Protein AF-A0A8C6V0Y3-F1 (afdb_monomer_lite)

Secondary structure (DSSP, 8-state):
-PPP---------SS-------------S----------S-------------------TTSHHHHHHHHHHHHHHHHHHHHHHHHHHHHHHHHHHHHHHHHHHHHHHHHHHHHHHHHHHHHHHHHHHHHHTSPPP----------PPPP-

Organism: NCBI:txid47308

Sequence (151 aa):
MSRPQQQAKLSTDHNGVSVIQSQAHASSLQQVPQLVPANPSAPGGKAQAPSKMKKAQADKDSDEYRQRRERNNLAVKKSRQRSKQKAQDTQQRVNELKEENERLEAKIKLLSKELSVLKDLFLEHAHNLADNVQPPNVDGSSPAANGPNGQ

Foldseek 3Di:
DDDDDDDDDDDDDPDPDDDPPDDDPPDDDDDDPPDDPDDPPDPDDPPPDPPCPPPPPPDCPDPVNVVVVVVVVVVVVVVVVVVVVVVVVVVVVVVVVVVVVVVVVVVVVVVVVVVVVVVVVVVVVVVVVVVVCDPPPPPPPDDDDDDDDDD

pLDDT: mean 73.68, std 21.37, range [40.62, 98.69]

InterPro domains:
  IPR004827 Basic-leucine zipper domain [PF07716] (62-114)
  IPR004827 Basic-leucine zipper domain [PS50217] (62-125)
  IPR004827 Basic-leucine zipper domain [SM00338] (60-124)
  IPR031106 CCAAT/enhancer-binding protein C/EBP [PTHR23334] (13-132)
  IPR046347 Basic-leucine zipper domain superfamily [SSF57959] (58-124)

Radius of gyration: 40.93 Å; chains: 1; bounding box: 71×35×144 Å

Structure (mmCIF, N/CA/C/O backbone):
data_AF-A0A8C6V0Y3-F1
#
_entry.id   AF-A0A8C6V0Y3-F1
#
loop_
_atom_site.group_PDB
_atom_site.id
_atom_site.type_symbol
_atom_site.label_atom_id
_atom_site.label_alt_id
_atom_site.label_comp_id
_atom_site.label_asym_id
_atom_site.label_entity_id
_atom_site.label_seq_id
_atom_site.pdbx_PDB_ins_code
_atom_site.Cartn_x
_atom_site.Cartn_y
_atom_site.Cartn_z
_atom_site.occupancy
_atom_site.B_iso_or_equiv
_atom_site.auth_seq_id
_atom_site.auth_comp_id
_atom_site.auth_asym_id
_atom_site.auth_atom_id
_atom_site.pdbx_PDB_model_num
ATOM 1 N N . MET A 1 1 ? -40.294 17.332 -21.196 1.00 42.50 1 MET A N 1
ATOM 2 C CA . MET A 1 1 ? -38.944 17.828 -20.847 1.00 42.50 1 MET A CA 1
ATOM 3 C C . MET A 1 1 ? -37.941 16.748 -21.219 1.00 42.50 1 MET A C 1
ATOM 5 O O . MET A 1 1 ? -37.868 15.726 -20.549 1.00 42.50 1 MET A O 1
ATOM 9 N N . SER A 1 2 ? -37.280 16.931 -22.359 1.00 47.06 2 SER A N 1
ATOM 10 C CA . SER A 1 2 ? -36.395 15.954 -23.000 1.00 47.06 2 SER A CA 1
ATOM 11 C C . SER A 1 2 ? -35.011 15.951 -22.343 1.00 47.06 2 SER A C 1
ATOM 13 O O . SER A 1 2 ? -34.411 17.010 -22.177 1.00 47.06 2 SER A O 1
ATOM 15 N N . ARG A 1 3 ? -34.494 14.771 -21.978 1.00 54.12 3 ARG A N 1
ATOM 16 C CA . ARG A 1 3 ? -33.093 14.577 -21.565 1.00 54.12 3 ARG A CA 1
ATOM 17 C C . ARG A 1 3 ? -32.254 14.228 -22.801 1.00 54.12 3 ARG A C 1
ATOM 19 O O . ARG A 1 3 ? -32.615 13.269 -23.482 1.00 54.12 3 ARG A O 1
ATOM 26 N N . PRO A 1 4 ? -31.149 14.932 -23.094 1.00 47.19 4 PRO A N 1
ATOM 27 C CA . PRO A 1 4 ? -30.248 14.522 -24.162 1.00 47.19 4 PRO A CA 1
ATOM 28 C C . PRO A 1 4 ? -29.392 13.333 -23.696 1.00 47.19 4 PRO A C 1
ATOM 30 O O . PRO A 1 4 ? -28.793 13.372 -22.620 1.00 47.19 4 PRO A O 1
ATOM 33 N N . GLN A 1 5 ? -29.334 12.269 -24.501 1.00 54.78 5 GLN A N 1
ATOM 34 C CA . GLN A 1 5 ? -28.331 11.212 -24.362 1.00 54.78 5 GLN A CA 1
ATOM 35 C C . GLN A 1 5 ? -26.972 11.774 -24.793 1.00 54.78 5 GLN A C 1
ATOM 37 O O . GLN A 1 5 ? -26.768 12.089 -25.963 1.00 54.78 5 GLN A O 1
ATOM 42 N N . GLN A 1 6 ? -26.037 11.905 -23.853 1.00 55.41 6 GLN A N 1
ATOM 43 C CA . GLN A 1 6 ? -24.635 12.157 -24.173 1.00 55.41 6 GLN A CA 1
ATOM 44 C C . GLN A 1 6 ? -23.988 10.836 -24.603 1.00 55.41 6 GLN A C 1
ATOM 46 O O . GLN A 1 6 ? -23.871 9.903 -23.810 1.00 55.41 6 GLN A O 1
ATOM 51 N N . GLN A 1 7 ? -23.590 10.752 -25.873 1.00 49.12 7 GLN A N 1
ATOM 52 C CA . GLN A 1 7 ? -22.751 9.674 -26.392 1.00 49.12 7 GLN A CA 1
ATOM 53 C C . GLN A 1 7 ? -21.331 9.833 -25.837 1.00 49.12 7 GLN A C 1
ATOM 55 O O . GLN A 1 7 ? -20.655 10.825 -26.117 1.00 49.12 7 GLN A O 1
ATOM 60 N N . ALA A 1 8 ? -20.872 8.856 -25.056 1.00 54.94 8 ALA A N 1
ATOM 61 C CA . ALA A 1 8 ? -19.469 8.748 -24.680 1.00 54.94 8 ALA A CA 1
ATOM 62 C C . ALA A 1 8 ? -18.659 8.325 -25.915 1.00 54.94 8 ALA A C 1
ATOM 64 O O . ALA A 1 8 ? -18.918 7.278 -26.508 1.00 54.94 8 ALA A O 1
ATOM 65 N N . LYS A 1 9 ? -17.695 9.156 -26.321 1.00 53.81 9 LYS A N 1
ATOM 66 C CA . LYS A 1 9 ? -16.755 8.824 -27.394 1.00 53.81 9 LYS A CA 1
ATOM 67 C C . LYS A 1 9 ? -15.763 7.786 -26.866 1.00 53.81 9 LYS A C 1
ATOM 69 O O . LYS A 1 9 ? -14.983 8.082 -25.968 1.00 53.81 9 LYS A O 1
ATOM 74 N N . LEU A 1 10 ? -15.828 6.577 -27.415 1.00 48.81 10 LEU A N 1
ATOM 75 C CA . LEU A 1 10 ? -14.821 5.536 -27.238 1.00 48.81 10 LEU A CA 1
ATOM 76 C C . LEU A 1 10 ? -13.672 5.824 -28.207 1.00 48.81 10 LEU A C 1
ATOM 78 O O . LEU A 1 10 ? -13.832 5.664 -29.415 1.00 48.81 10 LEU A O 1
ATOM 82 N N . SER A 1 11 ? -12.530 6.258 -27.682 1.00 55.16 11 SER A N 1
ATOM 83 C CA . SER A 1 11 ? -11.267 6.235 -28.421 1.00 55.16 11 SER A CA 1
ATOM 84 C C . SER A 1 11 ? -10.554 4.940 -28.050 1.00 55.16 11 SER A C 1
ATOM 86 O O . SER A 1 11 ? -10.111 4.778 -26.914 1.00 55.16 11 SER A O 1
ATOM 88 N N . THR A 1 12 ? -10.509 3.988 -28.977 1.00 50.31 12 THR A N 1
ATOM 89 C CA . THR A 1 12 ? -9.757 2.742 -28.817 1.00 50.31 12 THR A CA 1
ATOM 90 C C . THR A 1 12 ? -8.372 2.945 -29.406 1.00 50.31 12 THR A C 1
ATOM 92 O O . THR A 1 12 ? -8.226 2.952 -30.625 1.00 50.31 12 THR A O 1
ATOM 95 N N . ASP A 1 13 ? -7.363 3.090 -28.550 1.00 48.81 13 ASP A N 1
ATOM 96 C CA . ASP A 1 13 ? -5.975 2.941 -28.975 1.00 48.81 13 ASP A CA 1
ATOM 97 C C . ASP A 1 13 ? -5.543 1.472 -28.904 1.00 48.81 13 ASP A C 1
ATOM 99 O O . ASP A 1 13 ? -5.983 0.675 -28.070 1.00 48.81 13 ASP A O 1
ATOM 103 N N . HIS A 1 14 ? -4.694 1.126 -29.861 1.00 56.59 14 HIS A N 1
ATOM 104 C CA . HIS A 1 14 ? -4.237 -0.191 -30.282 1.00 56.59 14 HIS A CA 1
ATOM 105 C C . HIS A 1 14 ? -3.328 -0.890 -29.257 1.00 56.59 14 HIS A C 1
ATOM 107 O O . HIS A 1 14 ? -2.221 -1.290 -29.589 1.00 56.59 14 HIS A O 1
ATOM 113 N N . ASN A 1 15 ? -3.771 -1.066 -28.010 1.00 52.34 15 ASN A N 1
ATOM 114 C CA . ASN A 1 15 ? -3.168 -2.060 -27.117 1.00 52.34 15 ASN A CA 1
ATOM 115 C C . ASN A 1 15 ? -4.062 -2.460 -25.929 1.00 52.34 15 ASN A C 1
ATOM 117 O O . ASN A 1 15 ? -3.610 -2.472 -24.791 1.00 52.34 15 ASN A O 1
ATOM 121 N N . GLY A 1 16 ? -5.342 -2.766 -26.172 1.00 51.34 16 GLY A N 1
ATOM 122 C CA . GLY A 1 16 ? -6.153 -3.675 -25.339 1.00 51.34 16 GLY A CA 1
ATOM 123 C C . GLY A 1 16 ? -6.360 -3.379 -23.841 1.00 51.34 16 GLY A C 1
ATOM 124 O O . GLY A 1 16 ? -6.950 -4.214 -23.159 1.00 51.34 16 GLY A O 1
ATOM 125 N N . VAL A 1 17 ? -5.927 -2.237 -23.302 1.00 47.12 17 VAL A N 1
ATOM 126 C CA . VAL A 1 17 ? -6.109 -1.888 -21.884 1.00 47.12 17 VAL A CA 1
ATOM 127 C C . VAL A 1 17 ? -7.216 -0.845 -21.747 1.00 47.12 17 VAL A C 1
ATOM 129 O O . VAL A 1 17 ? -7.021 0.340 -22.010 1.00 47.12 17 VAL A O 1
ATOM 132 N N . SER A 1 18 ? -8.392 -1.283 -21.296 1.00 51.44 18 SER A N 1
ATOM 133 C CA . SER A 1 18 ? -9.480 -0.386 -20.896 1.00 51.44 18 SER A CA 1
ATOM 134 C C . SER A 1 18 ? -9.140 0.288 -19.567 1.00 51.44 18 SER A C 1
ATOM 136 O O . SER A 1 18 ? -9.360 -0.275 -18.496 1.00 51.44 18 SER A O 1
ATOM 138 N N . VAL A 1 19 ? -8.618 1.512 -19.624 1.00 52.12 19 VAL A N 1
ATOM 139 C CA . VAL A 1 19 ? -8.488 2.384 -18.450 1.00 52.12 19 VAL A CA 1
ATOM 140 C C . VAL A 1 19 ? -9.825 3.090 -18.236 1.00 52.12 19 VAL A C 1
ATOM 142 O O . VAL A 1 19 ? -10.194 3.993 -18.984 1.00 52.12 19 VAL A O 1
ATOM 145 N N . ILE A 1 20 ? -10.573 2.688 -17.205 1.00 58.19 20 ILE A N 1
ATOM 146 C CA . ILE A 1 20 ? -11.722 3.466 -16.729 1.00 58.19 20 ILE A CA 1
ATOM 147 C C . ILE A 1 20 ? -11.157 4.723 -16.063 1.00 58.19 20 ILE A C 1
ATOM 149 O O . ILE A 1 20 ? -10.738 4.707 -14.907 1.00 58.19 20 ILE A O 1
ATOM 153 N N . GLN A 1 21 ? -11.109 5.815 -16.821 1.00 50.34 21 GLN A N 1
ATOM 154 C CA . GLN A 1 21 ? -10.718 7.126 -16.325 1.00 50.34 21 GLN A CA 1
ATOM 155 C C . GLN A 1 21 ? -11.863 7.697 -15.477 1.00 50.34 21 GLN A C 1
ATOM 157 O O . GLN A 1 21 ? -12.773 8.356 -15.978 1.00 50.34 21 GLN A O 1
ATOM 162 N N . SER A 1 22 ? -11.848 7.424 -14.172 1.00 52.38 22 SER A N 1
ATOM 163 C CA . SER A 1 22 ? -12.728 8.097 -13.218 1.00 52.38 22 SER A CA 1
ATOM 164 C C . SER A 1 22 ? -12.263 9.542 -13.045 1.00 52.38 22 SER A C 1
ATOM 166 O O . SER A 1 22 ? -11.268 9.815 -12.375 1.00 52.38 22 SER A O 1
ATOM 168 N N . GLN A 1 23 ? -12.979 10.465 -13.685 1.00 42.50 23 GLN A N 1
ATOM 169 C CA . GLN A 1 23 ? -12.809 11.905 -13.525 1.00 42.50 23 GLN A CA 1
ATOM 170 C C . GLN A 1 23 ? -13.110 12.289 -12.064 1.00 42.50 23 GLN A C 1
ATOM 172 O O . GLN A 1 23 ? -14.248 12.193 -11.603 1.00 42.50 23 GLN A O 1
ATOM 177 N N . ALA A 1 24 ? -12.083 12.689 -11.313 1.00 42.50 24 ALA A N 1
ATOM 178 C CA . ALA A 1 24 ? -12.245 13.259 -9.982 1.00 42.50 24 ALA A CA 1
ATOM 179 C C . ALA A 1 24 ? -12.630 14.739 -10.117 1.00 42.50 24 ALA A C 1
ATOM 181 O O . ALA A 1 24 ? -11.780 15.597 -10.348 1.00 42.50 24 ALA A O 1
ATOM 182 N N . HIS A 1 25 ? -13.918 15.047 -9.971 1.00 41.94 25 HIS A N 1
ATOM 183 C CA . HIS A 1 25 ? -14.361 16.419 -9.754 1.00 41.94 25 HIS A CA 1
ATOM 184 C C . HIS A 1 25 ? -14.028 16.827 -8.315 1.00 41.94 25 HIS A C 1
ATOM 186 O O . HIS A 1 25 ? -14.716 16.457 -7.366 1.00 41.94 25 HIS A O 1
ATOM 192 N N . ALA A 1 26 ? -12.949 17.591 -8.156 1.00 47.31 26 ALA A N 1
ATOM 193 C CA . ALA A 1 26 ? -12.648 18.314 -6.932 1.00 47.31 26 ALA A CA 1
ATOM 194 C C . ALA A 1 26 ? -13.540 19.560 -6.860 1.00 47.31 26 ALA A C 1
ATOM 196 O O . ALA A 1 26 ? -13.267 20.560 -7.519 1.00 47.31 26 ALA A O 1
ATOM 197 N N . SER A 1 27 ? -14.626 19.495 -6.089 1.00 45.19 27 SER A N 1
ATOM 198 C CA . SER A 1 27 ? -15.383 20.661 -5.617 1.00 45.19 27 SER A CA 1
ATOM 199 C C . SER A 1 27 ? -16.301 20.258 -4.460 1.00 45.19 27 SER A C 1
ATOM 201 O O . SER A 1 27 ? -17.056 19.299 -4.571 1.00 45.19 27 SER A O 1
ATOM 203 N N . SER A 1 28 ? -16.273 21.062 -3.396 1.00 40.62 28 SER A N 1
ATOM 204 C CA . SER A 1 28 ? -17.142 21.089 -2.205 1.00 40.62 28 SER A CA 1
ATOM 205 C C . SER A 1 28 ? -16.775 20.197 -1.003 1.00 40.62 28 SER A C 1
ATOM 207 O O . SER A 1 28 ? -16.717 18.973 -1.041 1.00 40.62 28 SER A O 1
ATOM 209 N N . LEU A 1 29 ? -16.510 20.909 0.096 1.00 46.75 29 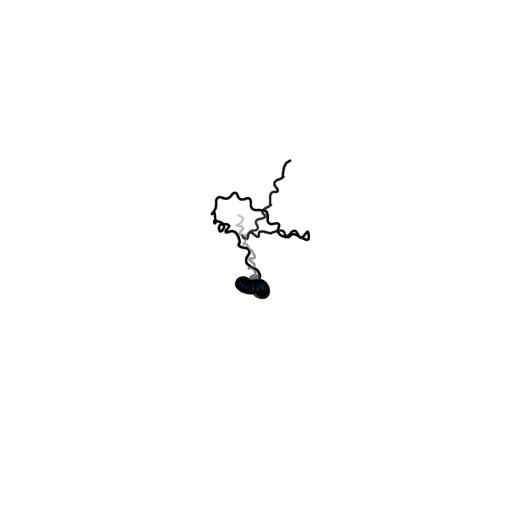LEU A N 1
ATOM 210 C CA . LEU A 1 29 ? -16.400 20.460 1.478 1.00 46.75 29 LEU A CA 1
ATOM 211 C C . LEU A 1 29 ? -17.713 19.811 1.956 1.00 46.75 29 LEU A C 1
ATOM 213 O O . LEU A 1 29 ? -18.786 20.182 1.497 1.00 46.75 29 LEU A O 1
ATOM 217 N N . GLN A 1 30 ? -17.605 18.936 2.963 1.00 53.50 30 GLN A N 1
ATOM 218 C CA . GLN A 1 30 ? -18.705 18.311 3.717 1.00 53.50 30 GLN A CA 1
ATOM 219 C C . GLN A 1 30 ? -19.622 17.373 2.918 1.00 53.50 30 GLN A C 1
ATOM 221 O O . GLN A 1 30 ? -20.726 17.733 2.523 1.00 53.50 30 GLN A O 1
ATOM 226 N N . GLN A 1 31 ? -19.252 16.092 2.844 1.00 42.03 31 GLN A N 1
ATOM 227 C CA . GLN A 1 31 ? -20.257 15.051 2.645 1.00 42.03 31 GLN A CA 1
ATOM 228 C C . GLN A 1 31 ? -19.997 13.865 3.568 1.00 42.03 31 GLN A C 1
ATOM 230 O O . GLN A 1 31 ? -19.198 12.973 3.295 1.00 42.03 31 GLN A O 1
ATOM 235 N N . VAL A 1 32 ? -20.693 13.875 4.707 1.00 49.50 32 VAL A N 1
ATOM 236 C CA . VAL A 1 32 ? -20.966 12.650 5.459 1.00 49.50 32 VAL A CA 1
ATOM 237 C C . 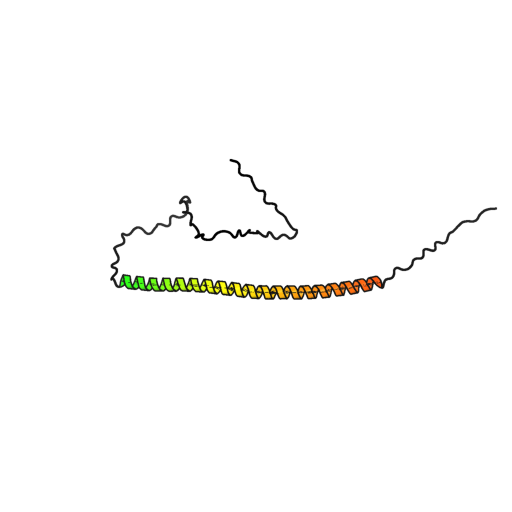VAL A 1 32 ? -21.754 11.737 4.511 1.00 49.50 32 VAL A C 1
ATOM 239 O O . VAL A 1 32 ? -22.711 12.228 3.903 1.00 49.50 32 VAL A O 1
ATOM 242 N N . PRO A 1 33 ? -21.398 10.452 4.340 1.00 48.59 33 PRO A N 1
ATOM 243 C CA . PRO A 1 33 ? -22.192 9.544 3.521 1.00 48.59 33 PRO A CA 1
ATOM 244 C C . PRO A 1 33 ? -23.631 9.513 4.047 1.00 48.59 33 PRO A C 1
ATOM 246 O O . PRO A 1 33 ? -23.884 9.013 5.145 1.00 48.59 33 PRO A O 1
ATOM 249 N N . GLN A 1 34 ? -24.578 10.080 3.294 1.00 49.19 34 GLN A N 1
ATOM 250 C CA . GLN A 1 34 ? -25.993 9.901 3.591 1.00 49.19 34 GLN A CA 1
ATOM 251 C C . GLN A 1 34 ? -26.342 8.442 3.304 1.00 49.19 34 GLN A C 1
ATOM 253 O O . GLN A 1 34 ? -26.385 8.006 2.154 1.00 49.19 34 GLN A O 1
ATOM 258 N N . LEU A 1 35 ? -26.576 7.684 4.372 1.00 53.38 35 LEU A N 1
ATOM 259 C CA . LEU A 1 35 ? -27.189 6.368 4.293 1.00 53.38 35 LEU A CA 1
ATOM 260 C C . LEU A 1 35 ? -28.641 6.561 3.849 1.00 53.38 35 LEU A C 1
ATOM 262 O O . LEU A 1 35 ? -29.487 6.988 4.633 1.00 53.38 35 LEU A O 1
ATOM 266 N N . VAL A 1 36 ? -28.919 6.263 2.582 1.00 55.19 36 VAL A N 1
ATOM 267 C CA . VAL A 1 36 ? -30.290 6.154 2.080 1.00 55.19 36 VAL A CA 1
ATOM 268 C C . VAL A 1 36 ? -30.987 5.030 2.860 1.00 55.19 36 VAL A C 1
ATOM 270 O O . VAL A 1 36 ? -30.434 3.927 2.935 1.00 55.19 36 VAL A O 1
ATOM 273 N N . PRO A 1 37 ? -32.177 5.256 3.447 1.00 56.69 37 PRO A N 1
ATOM 274 C CA . PRO A 1 37 ? -32.949 4.186 4.062 1.00 56.69 37 PRO A CA 1
ATOM 275 C C . PRO A 1 37 ? -33.289 3.132 3.005 1.00 56.69 37 PRO A C 1
ATOM 277 O O . PRO A 1 37 ? -33.996 3.412 2.037 1.00 56.69 37 PRO A O 1
ATOM 280 N N . ALA A 1 38 ? -32.762 1.920 3.170 1.00 52.31 38 ALA A N 1
ATOM 281 C CA . ALA A 1 38 ? -33.118 0.794 2.323 1.00 52.31 38 ALA A CA 1
ATOM 282 C C . ALA A 1 38 ? -34.626 0.513 2.456 1.00 52.31 38 ALA A C 1
ATOM 284 O O . ALA A 1 38 ? -35.136 0.251 3.545 1.00 52.31 38 ALA A O 1
ATOM 285 N N . ASN A 1 39 ? -35.331 0.592 1.329 1.00 56.19 39 ASN A N 1
ATOM 286 C CA . ASN A 1 39 ? -36.738 0.238 1.186 1.00 56.19 39 ASN A CA 1
ATOM 287 C C . ASN A 1 39 ? -36.922 -1.273 1.474 1.00 56.19 39 ASN A C 1
ATOM 289 O O . ASN A 1 39 ? -36.231 -2.078 0.842 1.00 56.19 39 ASN A O 1
ATOM 293 N N . PRO A 1 40 ? -37.805 -1.711 2.396 1.00 54.28 40 PRO A N 1
ATOM 294 C CA . PRO A 1 40 ? -37.898 -3.113 2.804 1.00 54.28 40 PRO A CA 1
ATOM 295 C C . PRO A 1 40 ? -38.793 -3.922 1.854 1.00 54.28 40 PRO A C 1
ATOM 297 O O . PRO A 1 40 ? -39.793 -4.503 2.266 1.00 54.28 40 PRO A O 1
ATOM 300 N N . SER A 1 41 ? -38.450 -3.963 0.568 1.00 50.66 41 SER A N 1
ATOM 301 C CA . SER A 1 41 ? -39.124 -4.813 -0.423 1.00 50.66 41 SER A CA 1
ATOM 302 C C . SER A 1 41 ? -38.110 -5.701 -1.140 1.00 50.66 41 SER A C 1
ATOM 304 O O . SER A 1 41 ? -37.823 -5.526 -2.317 1.00 50.66 41 SER A O 1
ATOM 306 N N . ALA A 1 42 ? -37.548 -6.658 -0.402 1.00 56.28 42 ALA A N 1
ATOM 307 C CA . ALA A 1 42 ? -36.832 -7.802 -0.959 1.00 56.28 42 ALA A CA 1
ATOM 308 C C . ALA A 1 42 ? -37.243 -9.071 -0.182 1.00 56.28 42 ALA A C 1
ATOM 310 O O . ALA A 1 42 ? -37.220 -9.054 1.053 1.00 56.28 42 ALA A O 1
ATOM 311 N N . PRO A 1 43 ? -37.634 -10.171 -0.855 1.00 55.38 43 PRO A N 1
ATOM 312 C CA . PRO A 1 43 ? -38.004 -11.414 -0.196 1.00 55.38 43 PRO A CA 1
ATOM 313 C C . PRO A 1 43 ? -36.723 -12.203 0.099 1.00 55.38 43 PRO A C 1
ATOM 315 O O . PRO A 1 43 ? -36.275 -13.015 -0.702 1.00 55.38 43 PRO A O 1
ATOM 318 N N . GLY A 1 44 ? -36.089 -11.933 1.237 1.00 51.75 44 GLY A N 1
ATOM 319 C CA . GLY A 1 44 ? -34.846 -12.603 1.614 1.00 51.75 44 GLY A CA 1
ATOM 320 C C . GLY A 1 44 ? -34.675 -12.675 3.123 1.00 51.75 44 GLY A C 1
ATOM 321 O O . GLY A 1 44 ? -34.342 -11.680 3.750 1.00 51.75 44 GLY A O 1
ATOM 322 N N . GLY A 1 45 ? -34.911 -13.863 3.688 1.00 50.72 45 GLY A N 1
ATOM 323 C CA . GLY A 1 45 ? -34.457 -14.272 5.021 1.00 50.72 45 GLY A CA 1
ATOM 324 C C . GLY A 1 45 ? -34.976 -13.440 6.195 1.00 50.72 45 GLY A C 1
ATOM 325 O O . GLY A 1 45 ? -34.306 -12.531 6.676 1.00 50.72 45 GLY A O 1
ATOM 326 N N . LYS A 1 46 ? -36.133 -13.817 6.752 1.00 51.00 46 LYS A N 1
ATOM 327 C CA . LYS A 1 46 ? -36.552 -13.349 8.079 1.00 51.00 46 LYS A CA 1
ATOM 328 C C . LYS A 1 46 ? -35.597 -13.916 9.136 1.00 51.00 46 LYS A C 1
ATOM 330 O O . LYS A 1 46 ? -35.855 -14.979 9.692 1.00 51.00 46 LYS A O 1
ATOM 335 N N . ALA A 1 47 ? -34.514 -13.209 9.448 1.00 64.25 47 ALA A N 1
ATOM 336 C CA . ALA A 1 47 ? -33.893 -13.363 10.755 1.00 64.25 47 ALA A CA 1
ATOM 337 C C . ALA A 1 47 ? -34.932 -12.890 11.782 1.00 64.25 47 ALA A C 1
ATOM 339 O O . ALA A 1 47 ? -35.266 -11.704 11.832 1.00 64.25 47 ALA A O 1
ATOM 340 N N . GLN A 1 48 ? -35.519 -13.823 12.538 1.00 60.16 48 GLN A N 1
ATOM 341 C CA . GLN A 1 48 ? -36.385 -13.475 13.660 1.00 60.16 48 GLN A CA 1
ATOM 342 C C . GLN A 1 48 ? -35.584 -12.576 14.603 1.00 60.16 48 GLN A C 1
ATOM 344 O O . GLN A 1 48 ? -34.576 -12.993 15.171 1.00 60.16 48 GLN A O 1
ATOM 349 N N . ALA A 1 49 ? -36.021 -11.324 14.745 1.00 63.84 49 ALA A N 1
ATOM 350 C CA . ALA A 1 49 ? -35.535 -10.464 15.809 1.00 63.84 49 ALA A CA 1
ATOM 351 C C . ALA A 1 49 ? -35.768 -11.200 17.139 1.00 63.84 49 ALA A C 1
ATOM 353 O O . ALA A 1 49 ? -36.862 -11.748 17.316 1.00 63.84 49 ALA A O 1
ATOM 354 N N . PRO A 1 50 ? -34.785 -11.241 18.059 1.00 61.69 50 PRO A N 1
ATOM 355 C CA . PRO A 1 50 ? -34.973 -11.904 19.337 1.00 61.69 50 PRO A CA 1
ATOM 356 C C . PRO A 1 50 ? -36.210 -11.301 19.995 1.00 61.69 50 PRO A C 1
ATOM 358 O O . PRO A 1 50 ? -36.311 -10.079 20.153 1.00 61.69 50 PRO A O 1
ATOM 361 N N . SER A 1 51 ? -37.180 -12.173 20.277 1.00 61.03 51 SER A N 1
ATOM 362 C CA . SER A 1 51 ? -38.463 -11.842 20.880 1.00 61.03 51 SER A CA 1
ATOM 363 C C . SER A 1 51 ? -38.267 -10.817 21.988 1.00 61.03 51 SER A C 1
ATOM 365 O O . SER A 1 51 ? -37.377 -10.970 22.824 1.00 61.03 51 SER A O 1
ATOM 367 N N . LYS A 1 52 ? -39.089 -9.761 21.968 1.00 55.91 52 LYS A N 1
ATOM 368 C CA . LYS A 1 52 ? -39.141 -8.680 22.960 1.00 55.91 52 LYS A CA 1
ATOM 369 C C . LYS A 1 52 ? -39.468 -9.254 24.346 1.00 55.91 52 LYS A C 1
ATOM 371 O O . LYS A 1 52 ? -40.576 -9.095 24.846 1.00 55.91 52 LYS A O 1
ATOM 376 N N . MET A 1 53 ? -38.515 -9.928 24.981 1.00 58.47 53 MET A N 1
ATOM 377 C CA . MET A 1 53 ? -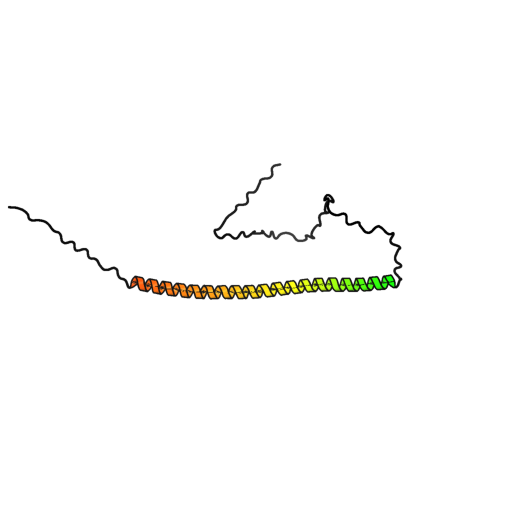38.533 -10.144 26.415 1.00 58.47 53 MET A CA 1
ATOM 378 C C . MET A 1 53 ? -38.464 -8.753 27.026 1.00 58.47 53 MET A C 1
ATOM 380 O O . MET A 1 53 ? -37.533 -7.992 26.748 1.00 58.47 53 MET A O 1
ATOM 384 N N . LYS A 1 54 ? -39.514 -8.389 27.769 1.00 57.47 54 LYS A N 1
ATOM 385 C CA . LYS A 1 54 ? -39.572 -7.161 28.559 1.00 57.47 54 LYS A CA 1
ATOM 386 C C . LYS A 1 54 ? -38.218 -7.018 29.252 1.00 57.47 54 LYS A C 1
ATOM 388 O O . LYS A 1 54 ? -37.859 -7.875 30.053 1.00 57.47 54 LYS A O 1
ATOM 393 N N . LYS A 1 55 ? -37.442 -5.990 28.890 1.00 60.09 55 LYS A N 1
ATOM 394 C CA . LYS A 1 55 ? -36.217 -5.642 29.611 1.00 60.09 55 LYS A CA 1
ATOM 395 C C . LYS A 1 55 ? -36.654 -5.358 31.041 1.00 60.09 55 LYS A C 1
ATOM 397 O O . LYS A 1 55 ? -37.162 -4.271 31.306 1.00 60.09 55 LYS A O 1
ATOM 402 N N . ALA A 1 56 ? -36.493 -6.328 31.939 1.00 64.44 56 ALA A N 1
ATOM 403 C CA . ALA A 1 56 ? -36.378 -6.013 33.349 1.00 64.44 56 ALA A CA 1
ATOM 404 C C . ALA A 1 56 ? -35.301 -4.929 33.422 1.00 64.44 56 ALA A C 1
ATOM 406 O O . ALA A 1 56 ? -34.241 -5.080 32.800 1.00 64.44 56 ALA A O 1
ATOM 407 N N . GLN A 1 57 ? -35.619 -3.786 34.031 1.00 64.56 57 GLN A N 1
ATOM 408 C CA . GLN A 1 57 ? -34.616 -2.756 34.247 1.00 64.56 57 GLN A CA 1
ATOM 409 C C . GLN A 1 57 ? -33.499 -3.419 35.046 1.00 64.56 57 GLN A C 1
ATOM 411 O O . GLN A 1 57 ? -33.692 -3.771 36.203 1.00 64.56 57 GLN A O 1
ATOM 416 N N . ALA A 1 58 ? -32.377 -3.687 34.378 1.00 67.00 58 ALA A N 1
ATOM 417 C CA . ALA A 1 58 ? -31.207 -4.224 35.038 1.00 67.00 58 ALA A CA 1
ATOM 418 C C . ALA A 1 58 ? -30.800 -3.193 36.085 1.00 67.00 58 ALA A C 1
ATOM 420 O O . ALA A 1 58 ? -30.571 -2.028 35.740 1.00 67.00 58 ALA A O 1
ATOM 421 N N . ASP A 1 59 ? -30.775 -3.625 37.339 1.00 79.62 59 ASP A N 1
ATOM 422 C CA . ASP A 1 59 ? -30.339 -2.794 38.443 1.00 79.62 59 ASP A CA 1
ATOM 423 C C . ASP A 1 59 ? -28.900 -2.340 38.167 1.00 79.62 59 ASP A C 1
ATOM 425 O O . ASP A 1 59 ? -27.992 -3.160 37.975 1.00 79.62 59 ASP A O 1
ATOM 429 N N . LYS A 1 60 ? -28.716 -1.022 38.046 1.00 83.19 60 LYS A N 1
ATOM 430 C CA . LYS A 1 60 ? -27.452 -0.417 37.610 1.00 83.19 60 LYS A CA 1
ATOM 431 C C . LYS A 1 60 ? -26.345 -0.587 38.644 1.00 83.19 60 LYS A C 1
ATOM 433 O O . LYS A 1 60 ? -25.178 -0.486 38.271 1.00 83.19 60 LYS A O 1
ATOM 438 N N . ASP A 1 61 ? -26.706 -0.871 39.890 1.00 84.19 61 ASP A N 1
ATOM 439 C CA . ASP A 1 61 ? -25.756 -1.076 40.979 1.00 84.19 61 ASP A CA 1
ATOM 440 C C . ASP A 1 61 ? -25.455 -2.556 41.241 1.00 84.19 61 ASP A C 1
ATOM 442 O O . ASP A 1 61 ? -24.594 -2.871 42.062 1.00 84.19 61 ASP A O 1
ATOM 446 N N . SER A 1 62 ? -26.081 -3.470 40.489 1.00 91.56 62 SER A N 1
ATOM 447 C CA . SER A 1 62 ? -25.767 -4.896 40.568 1.00 91.56 62 SER A CA 1
ATOM 448 C C . SER A 1 62 ? -24.335 -5.197 40.106 1.00 91.56 62 SER A C 1
ATOM 450 O O . SER A 1 62 ? -23.840 -4.663 39.104 1.00 91.56 62 SER A O 1
ATOM 452 N N . ASP A 1 63 ? -23.674 -6.131 40.790 1.00 91.56 63 ASP A N 1
ATOM 453 C CA . ASP A 1 63 ? -22.330 -6.580 40.410 1.00 91.56 63 ASP A CA 1
ATOM 454 C C . ASP A 1 63 ? -22.308 -7.228 39.019 1.00 91.56 63 ASP A C 1
ATOM 456 O O . ASP A 1 63 ? -21.340 -7.084 38.267 1.00 91.56 63 ASP A O 1
ATOM 460 N N . GLU A 1 64 ? -23.408 -7.868 38.611 1.00 92.69 64 GLU A N 1
ATOM 461 C CA . GLU A 1 64 ? -23.554 -8.404 37.259 1.00 92.69 64 GLU A CA 1
ATOM 462 C C . GLU A 1 64 ? -23.515 -7.289 36.198 1.00 92.69 64 GLU A C 1
ATOM 464 O O . GLU A 1 64 ? -22.855 -7.430 35.158 1.00 92.69 64 GLU A O 1
ATOM 469 N N . TYR A 1 65 ? -24.180 -6.154 36.453 1.00 93.94 65 TYR A N 1
ATOM 470 C CA . TYR A 1 65 ? -24.117 -4.993 35.569 1.00 93.94 65 TYR A CA 1
ATOM 471 C C . TYR A 1 65 ? -22.690 -4.438 35.489 1.00 93.94 65 TYR A C 1
ATOM 473 O O . TYR A 1 65 ? -22.195 -4.214 34.378 1.00 93.94 65 TYR A O 1
ATOM 481 N N . ARG A 1 66 ? -21.989 -4.291 36.624 1.00 94.19 66 ARG A N 1
ATOM 482 C CA . ARG A 1 66 ? -20.586 -3.828 36.660 1.00 94.19 66 ARG A CA 1
ATOM 483 C C . ARG A 1 66 ? -19.673 -4.710 35.809 1.00 94.19 66 ARG A C 1
ATOM 485 O O . ARG A 1 66 ? -19.036 -4.205 34.883 1.00 94.19 66 ARG A O 1
ATOM 492 N N . GLN A 1 67 ? -19.714 -6.028 36.001 1.00 95.00 67 GLN A N 1
ATOM 493 C CA . GLN A 1 67 ? -18.906 -6.971 35.217 1.00 95.00 67 GLN A CA 1
ATOM 494 C C . GLN A 1 67 ? -19.218 -6.915 33.712 1.00 95.00 67 GLN A C 1
ATOM 496 O O . GLN A 1 67 ? -18.318 -7.000 32.867 1.00 95.00 67 GLN A O 1
ATOM 501 N N . ARG A 1 68 ? -20.496 -6.764 33.330 1.00 95.56 68 ARG A N 1
ATOM 502 C CA . ARG A 1 68 ? -20.891 -6.599 31.917 1.00 95.56 68 ARG A CA 1
ATOM 503 C C . ARG A 1 68 ? -20.326 -5.306 31.323 1.00 95.56 68 ARG A C 1
ATOM 505 O O . ARG A 1 68 ? -19.868 -5.316 30.177 1.00 95.56 68 ARG A O 1
ATOM 512 N N . ARG A 1 69 ? -20.343 -4.202 32.077 1.00 96.88 69 ARG A N 1
ATOM 513 C CA . ARG A 1 69 ? -19.795 -2.905 31.649 1.00 96.88 69 ARG A CA 1
ATOM 514 C C . ARG A 1 69 ? -18.281 -2.939 31.520 1.00 96.88 69 ARG A C 1
ATOM 516 O O . ARG A 1 69 ? -17.771 -2.470 30.508 1.00 96.88 69 ARG A O 1
ATOM 523 N N . GLU A 1 70 ? -17.578 -3.540 32.470 1.00 96.56 70 GLU A N 1
ATOM 524 C CA . GLU A 1 70 ? -16.124 -3.715 32.409 1.00 96.56 70 GLU A CA 1
ATOM 525 C C . GLU A 1 70 ? -15.709 -4.518 31.175 1.00 96.56 70 GLU A C 1
ATOM 527 O O . GLU A 1 70 ? -14.887 -4.054 30.380 1.00 96.56 70 GLU A O 1
ATOM 532 N N . ARG A 1 71 ? -16.363 -5.661 30.920 1.00 98.00 71 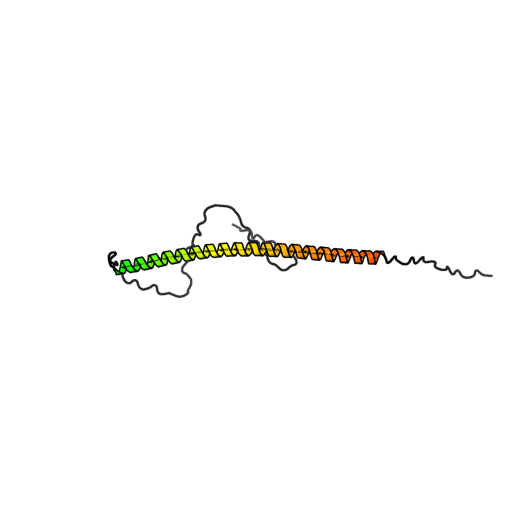ARG A N 1
ATOM 533 C CA . ARG A 1 71 ? -16.133 -6.442 29.694 1.00 98.00 71 ARG A CA 1
ATOM 534 C C . ARG A 1 71 ? -16.406 -5.636 28.429 1.00 98.00 71 ARG A C 1
ATOM 536 O O . ARG A 1 71 ? -15.631 -5.715 27.476 1.00 98.00 71 ARG A O 1
ATOM 543 N N . ASN A 1 72 ? -17.485 -4.853 28.398 1.00 98.00 72 ASN A N 1
ATOM 544 C CA . ASN A 1 72 ? -17.791 -4.015 27.242 1.00 98.00 72 ASN A CA 1
ATOM 545 C C . ASN A 1 72 ? -16.743 -2.913 27.038 1.00 98.00 72 ASN A C 1
ATOM 547 O O . ASN A 1 72 ? -16.287 -2.719 25.915 1.00 98.00 72 ASN A O 1
ATOM 551 N N . ASN A 1 73 ? -16.304 -2.248 28.105 1.00 98.25 73 ASN A N 1
ATOM 552 C CA . ASN A 1 73 ? -15.262 -1.227 28.042 1.00 98.25 73 ASN A CA 1
ATOM 553 C C . ASN A 1 73 ? -13.955 -1.804 27.474 1.00 98.25 73 ASN A C 1
ATOM 555 O O . ASN A 1 73 ? -13.353 -1.206 26.578 1.00 98.25 73 ASN A O 1
ATOM 559 N N . LEU A 1 74 ? -13.558 -3.002 27.921 1.00 98.06 74 LEU A N 1
ATOM 560 C CA . LEU A 1 74 ? -12.404 -3.720 27.375 1.00 98.06 74 LEU A CA 1
ATOM 561 C C . LEU A 1 74 ? -12.592 -4.066 25.892 1.00 98.06 74 LEU A C 1
ATOM 563 O O . LEU A 1 74 ? -11.695 -3.821 25.082 1.00 98.06 74 LEU A O 1
ATOM 567 N N . ALA A 1 75 ? -13.764 -4.577 25.509 1.00 98.25 75 ALA A N 1
ATOM 568 C CA . ALA A 1 75 ? -14.075 -4.912 24.120 1.00 98.25 75 ALA A CA 1
ATOM 569 C C . ALA A 1 75 ? -14.031 -3.680 23.202 1.00 98.25 75 ALA A C 1
ATOM 571 O O . ALA A 1 75 ? -13.472 -3.739 22.105 1.00 98.25 75 ALA A O 1
ATOM 572 N N . VAL A 1 76 ? -14.563 -2.545 23.660 1.00 98.50 76 VAL A N 1
ATOM 573 C CA . VAL A 1 76 ? -14.531 -1.276 22.925 1.00 98.50 76 VAL A CA 1
ATOM 574 C C . VAL A 1 76 ? -13.097 -0.785 22.770 1.00 98.50 76 VAL A C 1
ATOM 576 O O . VAL A 1 76 ? -12.698 -0.439 21.657 1.00 98.50 76 VAL A O 1
ATOM 579 N N . LYS A 1 77 ? -12.298 -0.796 23.845 1.00 98.44 77 LYS A N 1
ATOM 580 C CA . LYS A 1 77 ? -10.879 -0.413 23.787 1.00 98.44 77 LYS A CA 1
ATOM 581 C C . LYS A 1 77 ? -10.121 -1.281 22.780 1.00 98.44 77 LYS A C 1
ATOM 583 O O . LYS A 1 77 ? -9.440 -0.743 21.909 1.00 98.44 77 LYS A O 1
ATOM 588 N N . LYS A 1 78 ? -10.325 -2.603 22.826 1.00 98.62 78 LYS A N 1
ATOM 589 C CA . LYS A 1 78 ? -9.733 -3.564 21.884 1.00 98.62 78 LYS A CA 1
ATOM 590 C C . LYS A 1 78 ? -10.169 -3.302 20.439 1.00 98.62 78 LYS A C 1
ATOM 592 O O . LYS A 1 78 ? -9.331 -3.291 19.544 1.00 98.62 78 LYS A O 1
ATOM 597 N N . SER A 1 79 ? -11.458 -3.050 20.203 1.00 98.62 79 SER A N 1
ATOM 598 C CA . SER A 1 79 ? -11.999 -2.752 18.868 1.00 98.62 79 SER A CA 1
ATOM 599 C C . SER A 1 79 ? -11.417 -1.461 18.279 1.00 98.62 79 SER A C 1
ATOM 601 O O . SER A 1 79 ? -10.969 -1.434 17.128 1.00 98.62 79 SER A O 1
ATOM 603 N N . ARG A 1 80 ? -11.333 -0.400 19.092 1.00 98.69 80 ARG A N 1
ATOM 604 C CA . ARG A 1 80 ? -10.712 0.872 18.699 1.00 98.69 80 ARG A CA 1
ATOM 605 C C . ARG A 1 80 ? -9.234 0.696 18.378 1.00 98.69 80 ARG A C 1
ATOM 607 O O . ARG A 1 80 ? -8.789 1.155 17.331 1.00 98.69 80 ARG A O 1
ATOM 614 N N . GLN A 1 81 ? -8.492 -0.003 19.237 1.00 98.56 81 GLN A N 1
ATOM 615 C CA . GLN A 1 81 ? -7.074 -0.275 19.009 1.00 98.56 81 GLN A CA 1
ATOM 616 C C . GLN A 1 81 ? -6.861 -1.077 17.726 1.00 98.56 81 GLN A C 1
ATOM 618 O O . GLN A 1 81 ? -6.016 -0.705 16.924 1.00 98.56 81 GLN A O 1
ATOM 623 N N . ARG A 1 82 ? -7.669 -2.115 17.479 1.00 98.50 82 ARG A N 1
ATOM 624 C CA . ARG A 1 82 ? -7.595 -2.898 16.240 1.00 98.50 82 ARG A CA 1
ATOM 625 C C . ARG A 1 82 ? -7.845 -2.040 15.002 1.00 98.50 82 ARG A C 1
ATOM 627 O O . ARG A 1 82 ? -7.151 -2.193 14.005 1.00 98.50 82 ARG A O 1
ATOM 634 N N . SER A 1 83 ? -8.819 -1.136 15.068 1.00 98.50 83 SER A N 1
ATOM 635 C CA . SER A 1 83 ? -9.133 -0.229 13.958 1.00 98.50 83 SER A CA 1
ATOM 636 C C . SER A 1 83 ? -7.994 0.762 13.704 1.00 98.50 83 SER A C 1
ATOM 638 O O . SER A 1 83 ? -7.612 0.973 12.556 1.00 98.50 83 SER A O 1
ATOM 640 N N . LYS A 1 84 ? -7.404 1.312 14.774 1.00 98.62 84 LYS A N 1
ATOM 641 C CA . LYS A 1 84 ? -6.229 2.187 14.692 1.00 98.62 84 LYS A CA 1
ATOM 642 C C . LYS A 1 84 ? -5.020 1.453 14.109 1.00 98.62 84 LYS A C 1
ATOM 644 O O . LYS A 1 84 ? -4.392 1.983 13.201 1.00 98.62 84 LYS A O 1
ATOM 649 N N . GLN A 1 85 ? -4.738 0.240 14.587 1.00 98.62 85 GLN A N 1
ATOM 650 C CA . GLN A 1 85 ? -3.641 -0.583 14.081 1.00 98.62 85 GLN A CA 1
ATOM 651 C C . GLN A 1 85 ? -3.830 -0.881 12.595 1.00 98.62 85 GLN A C 1
ATOM 653 O O . GLN A 1 85 ? -2.940 -0.616 11.807 1.00 98.62 85 GLN A O 1
ATOM 658 N N . LYS A 1 86 ? -5.030 -1.308 12.182 1.00 98.62 86 LYS A N 1
ATOM 659 C CA . LYS A 1 86 ? -5.323 -1.578 10.770 1.00 98.62 86 LYS A CA 1
ATOM 660 C C . LYS A 1 86 ? -5.083 -0.356 9.877 1.00 98.62 86 LYS A C 1
ATOM 662 O O . LYS A 1 86 ? -4.583 -0.505 8.765 1.00 98.62 86 LYS A O 1
ATOM 667 N N . ALA A 1 87 ? -5.449 0.840 10.340 1.00 98.31 87 ALA A N 1
ATOM 668 C CA . ALA A 1 87 ? -5.180 2.075 9.606 1.00 98.31 87 ALA A CA 1
ATOM 669 C C . ALA A 1 87 ? -3.670 2.349 9.486 1.00 98.31 87 ALA A C 1
ATOM 671 O O . ALA A 1 87 ? -3.205 2.696 8.404 1.00 98.31 87 ALA A O 1
ATOM 672 N N . GLN A 1 88 ? -2.909 2.137 10.564 1.00 98.62 88 GLN A N 1
ATOM 673 C CA . GLN A 1 88 ? -1.449 2.270 10.557 1.00 98.62 88 GLN A CA 1
ATOM 674 C C . GLN A 1 88 ? -0.782 1.246 9.632 1.00 98.62 88 GLN A C 1
ATOM 676 O O . GLN A 1 88 ? 0.003 1.642 8.778 1.00 98.62 88 GLN A O 1
ATOM 681 N N . ASP A 1 89 ? -1.159 -0.029 9.725 1.00 98.44 89 ASP A N 1
ATOM 682 C CA . ASP A 1 89 ? -0.625 -1.101 8.877 1.00 98.44 89 ASP A CA 1
ATOM 683 C C . ASP A 1 89 ? -0.910 -0.826 7.395 1.00 98.44 89 ASP A C 1
ATOM 685 O O . ASP A 1 89 ? -0.053 -1.015 6.536 1.00 98.44 89 ASP A O 1
ATOM 689 N N . THR A 1 90 ? -2.111 -0.326 7.083 1.00 98.50 90 THR A N 1
ATOM 690 C CA . THR A 1 90 ? -2.472 0.045 5.707 1.00 98.50 90 THR A CA 1
ATOM 691 C C . THR A 1 90 ? -1.605 1.199 5.210 1.00 98.50 90 THR A C 1
ATOM 693 O O . THR A 1 90 ? -1.111 1.149 4.087 1.00 98.50 90 THR A O 1
ATOM 696 N N . GLN A 1 91 ? -1.384 2.225 6.037 1.00 98.56 91 GLN A N 1
ATOM 697 C CA . GLN A 1 91 ? -0.526 3.350 5.671 1.00 98.56 91 GLN A CA 1
ATOM 698 C C . GLN A 1 91 ? 0.924 2.909 5.455 1.00 98.56 91 GLN A C 1
ATOM 700 O O . GLN A 1 91 ? 1.549 3.322 4.480 1.00 98.56 91 GLN A O 1
ATOM 705 N N . GLN A 1 92 ? 1.443 2.048 6.331 1.00 98.69 92 GLN A N 1
ATOM 706 C CA . GLN A 1 92 ? 2.770 1.466 6.173 1.00 98.69 92 GLN A CA 1
ATOM 707 C C . GLN A 1 92 ? 2.860 0.684 4.861 1.00 98.69 92 GLN A C 1
ATOM 709 O O . GLN A 1 92 ? 3.776 0.913 4.078 1.00 98.69 92 GLN A O 1
ATOM 714 N N . ARG A 1 93 ? 1.864 -0.158 4.561 1.00 98.56 93 ARG A N 1
ATOM 715 C CA . ARG A 1 93 ? 1.845 -0.934 3.320 1.00 98.56 93 ARG A CA 1
ATOM 716 C C . ARG A 1 93 ? 1.816 -0.054 2.072 1.00 98.56 93 ARG A C 1
ATOM 718 O O . ARG A 1 93 ? 2.452 -0.384 1.078 1.00 98.56 93 ARG A O 1
ATOM 725 N N . VAL A 1 94 ? 1.090 1.063 2.109 1.00 98.69 94 VAL A N 1
ATOM 726 C CA . VAL A 1 94 ? 1.092 2.045 1.015 1.00 98.69 94 VAL A CA 1
ATOM 727 C C . VAL A 1 94 ? 2.482 2.646 0.823 1.00 98.69 94 VAL A C 1
ATOM 729 O O . VAL A 1 94 ? 2.907 2.804 -0.317 1.00 98.69 94 VAL A O 1
ATOM 732 N N . ASN A 1 95 ? 3.192 2.964 1.905 1.00 98.56 95 ASN A N 1
ATOM 733 C CA . ASN A 1 95 ? 4.546 3.508 1.816 1.00 98.56 95 ASN A CA 1
ATOM 734 C C . ASN A 1 95 ? 5.524 2.476 1.235 1.00 98.56 95 ASN A C 1
ATOM 736 O O . ASN A 1 95 ? 6.214 2.788 0.272 1.00 98.56 95 ASN A O 1
ATOM 740 N N . GLU A 1 96 ? 5.494 1.232 1.725 1.00 98.69 96 GLU A N 1
ATOM 741 C CA . GLU A 1 96 ? 6.308 0.128 1.188 1.00 98.69 96 GLU A CA 1
ATOM 742 C C . GLU A 1 96 ? 6.082 -0.072 -0.318 1.00 98.69 96 GLU A C 1
ATOM 744 O O . GLU A 1 96 ? 7.025 -0.235 -1.086 1.00 98.69 96 GLU A O 1
ATOM 749 N N . LEU A 1 97 ? 4.819 -0.042 -0.760 1.00 98.69 97 LEU A N 1
ATOM 750 C CA . LEU A 1 97 ? 4.482 -0.196 -2.174 1.00 98.69 97 LEU A CA 1
ATOM 751 C C . LEU A 1 97 ? 4.953 0.986 -3.025 1.00 98.69 97 LEU A C 1
ATOM 753 O O . LEU A 1 97 ? 5.293 0.782 -4.187 1.00 98.69 97 LEU A O 1
ATOM 757 N N . LYS A 1 98 ? 4.970 2.206 -2.478 1.00 98.62 98 LYS A N 1
ATOM 758 C CA . LYS A 1 98 ? 5.498 3.380 -3.184 1.00 98.62 98 LYS A CA 1
ATOM 759 C C . LYS A 1 98 ? 7.003 3.275 -3.381 1.00 98.62 98 LYS A C 1
ATOM 761 O O . LYS A 1 98 ? 7.459 3.432 -4.506 1.00 98.62 98 LYS A O 1
ATOM 766 N N . GLU A 1 99 ? 7.739 2.948 -2.323 1.00 98.62 99 GLU A N 1
ATOM 767 C CA . GLU A 1 99 ? 9.193 2.765 -2.387 1.00 98.62 99 GLU A CA 1
ATOM 768 C C . GLU A 1 99 ? 9.573 1.648 -3.368 1.00 98.62 99 GLU A C 1
ATOM 770 O O . GLU A 1 99 ? 10.458 1.818 -4.207 1.00 98.62 99 GLU A O 1
ATOM 775 N N . GLU A 1 100 ? 8.862 0.517 -3.326 1.00 98.50 100 GLU A N 1
ATOM 776 C CA . GLU A 1 100 ? 9.093 -0.580 -4.267 1.00 98.50 100 GLU A CA 1
ATOM 777 C C . GLU A 1 100 ? 8.761 -0.179 -5.710 1.00 98.50 100 GLU A C 1
ATOM 779 O O . GLU A 1 100 ? 9.493 -0.546 -6.629 1.00 98.50 100 GLU A O 1
ATOM 784 N N . ASN A 1 101 ? 7.700 0.603 -5.929 1.00 98.56 101 ASN A N 1
ATOM 785 C CA . ASN A 1 101 ? 7.363 1.089 -7.264 1.00 98.56 101 ASN A CA 1
ATOM 786 C C . ASN A 1 101 ? 8.447 2.033 -7.806 1.00 98.56 101 ASN A C 1
ATOM 788 O O . ASN A 1 101 ? 8.948 1.810 -8.903 1.00 98.56 101 ASN A O 1
ATOM 792 N N . GLU A 1 102 ? 8.902 3.005 -7.011 1.00 98.56 102 GLU A N 1
ATOM 793 C CA . GLU A 1 102 ? 10.003 3.901 -7.393 1.00 98.56 102 GLU A CA 1
ATOM 794 C C . GLU A 1 102 ? 11.278 3.115 -7.745 1.00 98.56 102 GLU A C 1
ATOM 796 O O . GLU A 1 102 ? 11.940 3.380 -8.755 1.00 98.56 102 GLU A O 1
ATOM 801 N N . ARG A 1 103 ? 11.604 2.084 -6.957 1.00 98.69 103 ARG A N 1
ATOM 802 C CA . ARG A 1 103 ? 12.741 1.193 -7.218 1.00 98.69 103 ARG A CA 1
ATOM 803 C C . ARG A 1 103 ? 12.588 0.435 -8.541 1.00 98.69 103 ARG A C 1
ATOM 805 O O . ARG A 1 103 ? 13.560 0.291 -9.291 1.00 98.69 103 ARG A O 1
ATOM 812 N N . LEU A 1 104 ? 11.392 -0.077 -8.829 1.00 98.69 104 LEU A N 1
ATOM 813 C CA . LEU A 1 104 ? 11.098 -0.794 -10.070 1.00 98.69 104 LEU A CA 1
ATOM 814 C C . LEU A 1 104 ? 11.128 0.138 -11.285 1.00 98.69 104 LEU A C 1
ATOM 816 O O . LEU A 1 104 ? 11.730 -0.219 -12.298 1.00 98.69 104 LEU A O 1
ATOM 820 N N . GLU A 1 105 ? 10.568 1.341 -11.179 1.00 98.50 105 GLU A N 1
ATOM 821 C CA . GLU A 1 105 ? 10.625 2.370 -12.221 1.00 98.50 105 GLU A CA 1
ATOM 822 C C . GLU A 1 105 ? 12.073 2.756 -12.550 1.00 98.50 105 GLU A C 1
ATOM 824 O O . GLU A 1 105 ? 12.455 2.810 -13.724 1.00 98.50 105 GLU A O 1
ATOM 829 N N . ALA A 1 106 ? 12.921 2.937 -11.531 1.00 98.50 106 ALA A N 1
ATOM 830 C CA . ALA A 1 106 ? 14.346 3.195 -11.724 1.00 98.50 106 ALA A CA 1
ATOM 831 C C . ALA A 1 106 ? 15.046 2.039 -12.458 1.00 98.50 106 ALA A C 1
ATOM 833 O O . ALA A 1 106 ? 15.844 2.274 -13.370 1.00 98.50 106 ALA A O 1
ATOM 834 N N . LYS A 1 107 ? 14.714 0.786 -12.114 1.00 98.50 107 LYS A N 1
ATOM 835 C CA . LYS A 1 107 ? 15.259 -0.401 -12.786 1.00 9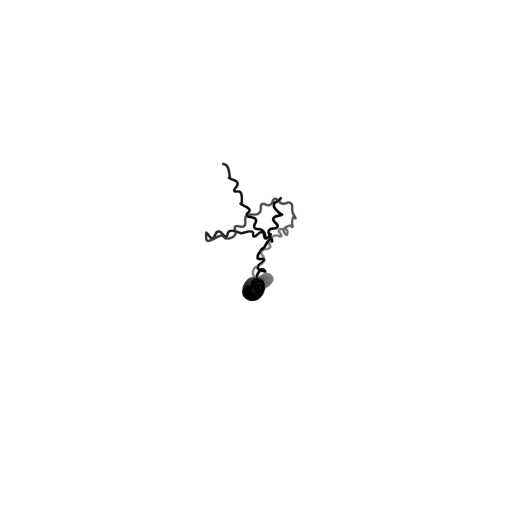8.50 107 LYS A CA 1
ATOM 836 C C . LYS A 1 107 ? 14.816 -0.485 -14.247 1.00 98.50 107 LYS A C 1
ATOM 838 O O . LYS A 1 107 ? 15.647 -0.756 -15.110 1.00 98.50 107 LYS A O 1
ATOM 843 N N . ILE A 1 108 ? 13.542 -0.220 -14.536 1.00 98.56 108 ILE A N 1
ATOM 844 C CA . ILE A 1 108 ? 13.025 -0.162 -15.911 1.00 98.56 108 ILE A CA 1
ATOM 845 C C . ILE A 1 108 ? 13.769 0.914 -16.700 1.00 98.56 108 ILE A C 1
ATOM 847 O O . ILE A 1 108 ? 14.240 0.650 -17.802 1.00 98.56 108 ILE A O 1
ATOM 851 N N . LYS A 1 109 ? 13.926 2.113 -16.133 1.00 98.38 109 LYS A N 1
ATOM 852 C CA . LYS A 1 109 ? 14.628 3.218 -16.793 1.00 98.38 109 LYS A CA 1
ATOM 853 C C . LYS A 1 109 ? 16.080 2.869 -17.124 1.00 98.38 109 LYS A C 1
ATOM 855 O O . LYS 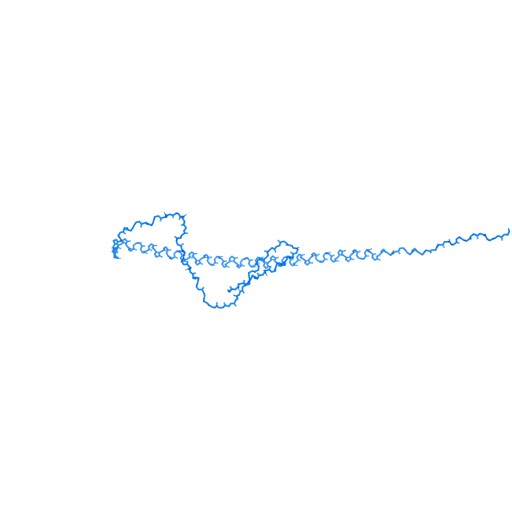A 1 109 ? 16.539 3.192 -18.219 1.00 98.38 109 LYS A O 1
ATOM 860 N N . LEU A 1 110 ? 16.789 2.215 -16.202 1.00 98.38 110 LEU A N 1
ATOM 861 C CA . LEU A 1 110 ? 18.165 1.768 -16.419 1.00 98.38 110 LEU A CA 1
ATOM 862 C C . LEU A 1 110 ? 18.247 0.759 -17.569 1.00 98.38 110 LEU A C 1
ATOM 864 O O . LEU A 1 110 ? 18.968 1.000 -18.533 1.00 98.38 110 LEU A O 1
ATOM 868 N N . LEU A 1 111 ? 17.456 -0.314 -17.501 1.00 98.19 111 LEU A N 1
ATOM 869 C CA . LEU A 1 111 ? 17.448 -1.366 -18.520 1.00 98.19 111 LEU A CA 1
ATOM 870 C C . LEU A 1 111 ? 17.051 -0.820 -19.897 1.00 98.19 111 LEU A C 1
ATOM 872 O O . LEU A 1 111 ? 17.666 -1.164 -20.901 1.00 98.19 111 LEU A O 1
ATOM 876 N N . SER A 1 112 ? 16.072 0.085 -19.959 1.00 97.81 112 SER A N 1
ATOM 877 C CA . SER A 1 112 ? 15.686 0.754 -21.207 1.00 97.81 112 SER A CA 1
ATOM 878 C C . SER A 1 112 ? 16.835 1.564 -21.810 1.00 97.81 112 SER A C 1
ATOM 880 O O . SER A 1 112 ? 17.012 1.564 -23.027 1.00 97.81 112 SER A O 1
ATOM 882 N N . LYS A 1 113 ? 17.645 2.232 -20.976 1.00 98.25 113 LYS A N 1
ATOM 883 C CA . LYS A 1 113 ? 18.833 2.956 -21.442 1.00 98.25 113 LYS A CA 1
ATOM 884 C C . LYS A 1 113 ? 19.904 1.995 -21.958 1.00 98.25 113 LYS A C 1
ATOM 886 O O . LYS A 1 113 ? 20.458 2.245 -23.022 1.00 98.25 113 LYS A O 1
ATOM 891 N N . GLU A 1 114 ? 20.172 0.908 -21.240 1.00 97.12 114 GLU A N 1
ATOM 892 C CA . GLU A 1 114 ? 21.129 -0.123 -21.667 1.00 97.12 114 GLU A CA 1
ATOM 893 C C . GLU A 1 114 ? 20.725 -0.745 -23.011 1.00 97.12 114 GLU A C 1
ATOM 895 O O . GLU A 1 114 ? 21.554 -0.864 -23.912 1.00 97.12 114 GLU A O 1
ATOM 900 N N . LEU A 1 115 ? 19.438 -1.059 -23.190 1.00 97.94 115 LEU A N 1
ATOM 901 C CA . LEU A 1 115 ? 18.910 -1.562 -24.458 1.00 97.94 115 LEU A CA 1
ATOM 902 C C . LEU A 1 115 ? 19.020 -0.541 -25.591 1.00 97.94 115 LEU A C 1
ATOM 904 O O . LEU A 1 115 ? 19.349 -0.931 -26.708 1.00 97.94 115 LEU A O 1
ATOM 908 N N . SER A 1 116 ? 18.764 0.745 -25.322 1.00 97.19 116 SER A N 1
ATOM 909 C CA . SER A 1 116 ? 18.952 1.802 -26.325 1.00 97.19 116 SER A CA 1
ATOM 910 C C . SER A 1 116 ? 20.402 1.859 -26.782 1.00 97.19 116 SER A C 1
ATOM 912 O O . SER A 1 116 ? 20.652 1.783 -27.974 1.00 97.19 116 SER A O 1
ATOM 914 N N . VAL A 1 117 ? 21.354 1.893 -25.843 1.00 96.69 117 VAL A N 1
ATOM 915 C CA . VAL A 1 117 ? 22.790 1.937 -26.163 1.00 96.69 117 VAL A CA 1
ATOM 916 C C . VAL A 1 117 ? 23.208 0.732 -27.003 1.00 96.69 117 VAL A C 1
ATOM 918 O O . VAL A 1 117 ? 23.902 0.893 -28.003 1.00 96.69 117 VAL A O 1
ATOM 921 N N . LEU A 1 118 ? 22.767 -0.474 -26.634 1.00 96.31 118 LEU A N 1
ATOM 922 C CA . LEU A 1 118 ? 23.056 -1.676 -27.415 1.00 96.31 118 LEU A CA 1
ATOM 923 C C . LEU A 1 118 ? 22.456 -1.585 -28.821 1.00 96.31 118 LEU A C 1
ATOM 925 O O . LEU A 1 118 ? 23.142 -1.880 -29.796 1.00 96.31 118 LEU A O 1
ATOM 929 N N . LYS A 1 119 ? 21.195 -1.158 -28.939 1.00 96.06 119 LYS A N 1
ATOM 930 C CA . LYS A 1 119 ? 20.522 -0.989 -30.231 1.00 96.06 119 LYS A CA 1
ATOM 931 C C . LYS A 1 119 ? 21.248 0.026 -31.113 1.00 96.06 119 LYS A C 1
ATOM 933 O O . LYS A 1 119 ? 21.466 -0.263 -32.287 1.00 96.06 119 LYS A O 1
ATOM 938 N N . ASP A 1 120 ? 21.628 1.167 -30.552 1.00 95.12 120 ASP A N 1
ATOM 939 C CA . ASP A 1 120 ? 22.338 2.229 -31.262 1.00 95.12 120 ASP A CA 1
ATOM 940 C C . ASP A 1 120 ? 23.700 1.722 -31.762 1.00 95.12 120 ASP A C 1
ATOM 942 O O . ASP A 1 120 ? 24.020 1.905 -32.933 1.00 95.12 120 ASP A O 1
ATOM 946 N N . LEU A 1 121 ? 24.435 0.962 -30.939 1.00 94.75 121 LEU A N 1
ATOM 947 C CA . LEU A 1 121 ? 25.707 0.344 -31.331 1.00 94.75 121 LEU A CA 1
ATOM 948 C C . LEU A 1 121 ? 25.549 -0.677 -32.472 1.00 94.75 121 LEU A C 1
ATOM 950 O O . LEU A 1 121 ? 26.352 -0.709 -33.405 1.00 94.75 121 LEU A O 1
ATOM 954 N N . PHE A 1 122 ? 24.511 -1.518 -32.424 1.00 93.75 122 PHE A N 1
ATOM 955 C CA . PHE A 1 122 ? 24.227 -2.467 -33.506 1.00 93.75 122 PHE A CA 1
ATOM 956 C C . PHE A 1 122 ? 23.851 -1.760 -34.810 1.00 93.75 122 PHE A C 1
ATOM 958 O O . PHE A 1 122 ? 24.290 -2.183 -35.881 1.00 93.75 122 PHE A O 1
ATOM 965 N N . LEU A 1 123 ? 23.049 -0.696 -34.730 1.00 92.94 123 LEU A N 1
ATOM 966 C CA . LEU A 1 123 ? 22.659 0.091 -35.897 1.00 92.94 123 LEU A CA 1
ATOM 967 C C . LEU A 1 123 ? 23.856 0.830 -36.496 1.00 92.94 123 LEU A C 1
ATOM 969 O O . LEU A 1 123 ? 24.038 0.784 -37.709 1.00 92.94 123 LEU A O 1
ATOM 973 N N . GLU A 1 124 ? 24.705 1.439 -35.670 1.00 89.88 124 GLU A N 1
ATOM 974 C CA . GLU A 1 124 ? 25.928 2.101 -36.121 1.00 89.88 124 GLU A CA 1
ATOM 975 C C . GLU A 1 124 ? 26.850 1.121 -36.860 1.00 89.88 124 GLU A C 1
ATOM 977 O O . GLU A 1 124 ? 27.282 1.401 -37.978 1.00 89.88 124 GLU A O 1
ATOM 982 N N . HIS A 1 125 ? 27.098 -0.070 -36.309 1.00 87.69 125 HIS A N 1
ATOM 983 C CA . HIS A 1 125 ? 27.896 -1.089 -36.997 1.00 87.69 125 HIS A CA 1
ATOM 984 C C . HIS A 1 125 ? 27.257 -1.583 -38.303 1.00 87.69 125 HIS A C 1
ATOM 986 O O . HIS A 1 125 ? 27.969 -1.792 -39.285 1.00 87.69 125 HIS A O 1
ATOM 992 N N . ALA A 1 126 ? 25.934 -1.763 -38.344 1.00 86.12 126 ALA A N 1
ATOM 993 C CA . ALA A 1 126 ? 25.237 -2.178 -39.560 1.00 86.12 126 ALA A CA 1
ATOM 994 C C . ALA A 1 126 ? 25.298 -1.104 -40.663 1.00 86.12 126 ALA A C 1
ATOM 996 O O . ALA A 1 126 ? 25.494 -1.443 -41.829 1.00 86.12 126 ALA A O 1
ATOM 997 N N . HIS A 1 127 ? 25.183 0.176 -40.299 1.00 79.00 127 HIS A N 1
ATOM 998 C CA . HIS A 1 127 ? 25.350 1.299 -41.224 1.00 79.00 127 HIS A CA 1
ATOM 999 C C . HIS A 1 127 ? 26.782 1.369 -41.773 1.00 79.00 127 HIS A C 1
ATOM 1001 O O . HIS A 1 127 ? 26.966 1.392 -42.987 1.00 79.00 127 HIS A O 1
ATOM 1007 N N . ASN A 1 128 ? 27.795 1.278 -40.905 1.00 74.81 128 ASN A N 1
ATOM 1008 C CA . ASN A 1 128 ? 29.200 1.247 -41.329 1.00 74.81 128 ASN A CA 1
ATOM 1009 C C . ASN A 1 128 ? 29.518 0.057 -42.257 1.00 74.81 128 ASN A C 1
ATOM 1011 O O . ASN A 1 128 ? 30.346 0.173 -43.160 1.00 74.81 128 ASN A O 1
ATOM 1015 N N . LEU A 1 129 ? 28.857 -1.091 -42.067 1.00 72.44 129 LEU A N 1
ATOM 1016 C CA . LEU A 1 129 ? 29.008 -2.246 -42.954 1.00 72.44 129 LEU A CA 1
ATOM 1017 C C . LEU A 1 129 ? 28.366 -2.014 -44.332 1.00 72.44 129 LEU A C 1
ATOM 1019 O O . LEU A 1 129 ? 28.910 -2.473 -45.334 1.00 72.44 129 LEU A O 1
ATOM 1023 N N . ALA A 1 130 ? 27.237 -1.304 -44.392 1.00 65.19 130 ALA A N 1
ATOM 1024 C CA . ALA A 1 130 ? 26.560 -0.967 -45.643 1.00 65.19 130 ALA A CA 1
ATOM 1025 C C . ALA A 1 130 ? 27.322 0.095 -46.457 1.00 65.19 130 ALA A C 1
ATOM 1027 O O . ALA A 1 130 ? 27.413 -0.032 -47.676 1.00 65.19 130 ALA A O 1
ATOM 1028 N N . ASP A 1 131 ? 27.931 1.085 -45.798 1.00 60.38 131 ASP A N 1
ATOM 1029 C CA . ASP A 1 131 ? 28.699 2.149 -46.464 1.00 60.38 131 ASP A CA 1
ATOM 1030 C C . ASP A 1 131 ? 30.044 1.658 -47.040 1.00 60.38 131 ASP A C 1
ATOM 1032 O O . ASP A 1 131 ? 30.548 2.219 -48.013 1.00 60.38 131 ASP A O 1
ATOM 1036 N N . ASN A 1 132 ? 30.615 0.568 -46.506 1.00 58.25 132 ASN A N 1
ATOM 1037 C CA . ASN A 1 132 ? 31.838 -0.051 -47.040 1.00 58.25 132 ASN A CA 1
ATOM 1038 C C . ASN A 1 132 ? 31.582 -1.006 -48.232 1.00 58.25 132 ASN A C 1
ATOM 1040 O O . ASN A 1 132 ? 32.528 -1.548 -48.807 1.00 58.25 132 ASN A O 1
ATOM 1044 N N . VAL A 1 133 ? 30.322 -1.211 -48.634 1.00 56.28 133 VAL A N 1
ATOM 1045 C CA . VAL A 1 133 ? 29.952 -1.897 -49.882 1.00 56.28 133 VAL A CA 1
ATOM 1046 C C . VAL A 1 133 ? 29.608 -0.830 -50.917 1.00 56.28 133 VAL A C 1
ATOM 1048 O O . VAL A 1 133 ? 28.450 -0.522 -51.187 1.00 56.28 133 VAL A O 1
ATOM 1051 N N . GLN A 1 134 ? 30.646 -0.234 -51.498 1.00 57.50 134 GLN A N 1
ATOM 1052 C CA . GLN A 1 134 ? 30.499 0.643 -52.654 1.00 57.50 134 GLN A CA 1
ATOM 1053 C C . GLN A 1 134 ? 29.810 -0.151 -53.784 1.00 57.50 134 GLN A C 1
ATOM 1055 O O . GLN A 1 134 ? 30.242 -1.274 -54.069 1.00 57.50 134 GLN A O 1
ATOM 1060 N N . PRO A 1 135 ? 28.741 0.363 -54.426 1.00 58.47 135 PRO A N 1
ATOM 1061 C CA . PRO A 1 135 ? 28.152 -0.327 -55.565 1.00 58.47 135 PRO A CA 1
ATOM 1062 C C . PRO A 1 135 ? 29.231 -0.466 -56.647 1.00 58.47 135 PRO A C 1
ATOM 1064 O O . PRO A 1 135 ? 29.949 0.507 -56.904 1.00 58.47 135 PRO A O 1
ATOM 1067 N N . PRO A 1 136 ? 29.395 -1.642 -57.281 1.00 57.44 136 PRO A N 1
ATOM 1068 C CA . PRO A 1 136 ? 30.306 -1.752 -58.406 1.00 57.44 136 PRO A CA 1
ATOM 1069 C C . PRO A 1 136 ? 29.852 -0.745 -59.465 1.00 57.44 136 PRO A C 1
ATOM 1071 O O . PRO A 1 136 ? 28.710 -0.803 -59.924 1.00 57.44 136 PRO A O 1
ATOM 1074 N N . ASN A 1 137 ? 30.739 0.187 -59.823 1.00 58.06 137 ASN A N 1
ATOM 1075 C CA . ASN A 1 137 ? 30.608 1.004 -61.024 1.00 58.06 137 ASN A CA 1
ATOM 1076 C C . ASN A 1 137 ? 30.480 0.047 -62.213 1.00 58.06 137 ASN A C 1
ATOM 1078 O O . ASN A 1 137 ? 31.472 -0.447 -62.746 1.00 58.06 137 ASN A O 1
ATOM 1082 N N . VAL A 1 138 ? 29.246 -0.257 -62.602 1.00 59.59 138 VAL A N 1
ATOM 1083 C CA . VAL A 1 138 ? 28.938 -0.888 -63.879 1.00 59.59 138 VAL A CA 1
ATOM 1084 C C . VAL A 1 138 ? 28.823 0.232 -64.903 1.00 59.59 138 VAL A C 1
ATOM 1086 O O . VAL A 1 138 ? 27.731 0.631 -65.297 1.00 59.59 138 VAL A O 1
ATOM 1089 N N . ASP A 1 139 ? 29.975 0.775 -65.302 1.00 54.53 139 ASP A N 1
ATOM 1090 C CA . ASP A 1 139 ? 30.060 1.607 -66.499 1.00 54.53 139 ASP A CA 1
ATOM 1091 C C . ASP A 1 139 ? 29.633 0.738 -67.687 1.00 54.53 139 ASP A C 1
ATOM 1093 O O . ASP A 1 139 ? 30.364 -0.127 -68.178 1.00 54.53 139 ASP A O 1
ATOM 1097 N N . GLY A 1 140 ? 28.382 0.933 -68.097 1.00 59.38 140 GLY A N 1
ATOM 1098 C CA . GLY A 1 140 ? 27.756 0.281 -69.232 1.00 59.38 140 GLY A CA 1
ATOM 1099 C C . GLY A 1 140 ? 28.390 0.744 -70.536 1.00 59.38 140 GLY A C 1
ATOM 1100 O O . GLY A 1 140 ? 27.823 1.560 -71.254 1.00 59.38 140 GLY A O 1
ATOM 1101 N N . SER A 1 141 ? 29.546 0.183 -70.877 1.00 56.06 141 SER A N 1
ATOM 1102 C CA . SER A 1 141 ? 30.085 0.241 -72.235 1.00 56.06 141 SER A CA 1
ATOM 1103 C C . SER A 1 141 ? 29.434 -0.863 -73.072 1.00 56.06 141 SER A C 1
ATOM 1105 O O . SER A 1 141 ? 29.943 -1.977 -73.171 1.00 56.06 141 SER A O 1
ATOM 1107 N N . SER A 1 142 ? 28.266 -0.566 -73.649 1.00 59.69 142 SER A N 1
ATOM 1108 C CA . SER A 1 142 ? 27.673 -1.385 -74.716 1.00 59.69 142 SER A CA 1
ATOM 1109 C C . SER A 1 142 ? 28.552 -1.323 -75.973 1.00 59.69 142 SER A C 1
ATOM 1111 O O . SER A 1 142 ? 28.835 -0.218 -76.439 1.00 59.69 142 SER A O 1
ATOM 1113 N N . PRO A 1 143 ? 28.950 -2.454 -76.587 1.00 56.62 143 PRO A N 1
ATOM 1114 C CA . PRO A 1 143 ? 29.565 -2.428 -77.905 1.00 56.62 143 PRO A CA 1
ATOM 1115 C C . PRO A 1 143 ? 28.461 -2.242 -78.956 1.00 56.62 143 PRO A C 1
ATOM 1117 O O . PRO A 1 143 ? 27.612 -3.110 -79.156 1.00 56.62 143 PRO A O 1
ATOM 1120 N N . ALA A 1 144 ? 28.450 -1.087 -79.620 1.00 54.69 144 ALA A N 1
ATOM 1121 C CA . ALA A 1 144 ? 27.587 -0.836 -80.767 1.00 54.69 144 ALA A CA 1
ATOM 1122 C C . ALA A 1 144 ? 28.030 -1.715 -81.950 1.00 54.69 144 ALA A C 1
ATOM 1124 O O . ALA A 1 144 ? 29.046 -1.449 -82.589 1.00 54.69 144 ALA A O 1
ATOM 1125 N N . ALA A 1 145 ? 27.265 -2.766 -82.244 1.00 59.34 145 ALA A N 1
ATOM 1126 C CA . ALA A 1 145 ? 27.372 -3.517 -83.487 1.00 59.34 145 ALA A CA 1
ATOM 1127 C C . ALA A 1 145 ? 26.502 -2.835 -84.556 1.00 59.34 145 ALA A C 1
ATOM 1129 O O . ALA A 1 145 ? 25.282 -2.972 -84.537 1.00 59.34 145 ALA A O 1
ATOM 1130 N N . ASN A 1 146 ? 27.126 -2.104 -85.483 1.00 59.09 146 ASN A N 1
ATOM 1131 C CA . ASN A 1 146 ? 26.492 -1.677 -86.732 1.00 59.09 146 ASN A CA 1
ATOM 1132 C C . ASN A 1 146 ? 27.091 -2.484 -87.891 1.00 59.09 146 ASN A C 1
ATOM 1134 O O . ASN A 1 146 ? 28.307 -2.509 -88.075 1.00 59.09 146 ASN A O 1
ATOM 1138 N N . GLY A 1 147 ? 26.216 -3.184 -88.618 1.00 60.81 147 GLY A N 1
ATOM 1139 C CA . GLY A 1 147 ? 26.547 -4.081 -89.725 1.00 60.81 147 GLY A CA 1
ATOM 1140 C C . GLY A 1 147 ? 27.064 -3.373 -90.988 1.00 60.81 147 GLY A C 1
ATOM 1141 O O . GLY A 1 147 ? 27.026 -2.144 -91.077 1.00 60.81 147 GLY A O 1
ATOM 1142 N N . PRO A 1 148 ? 27.573 -4.147 -91.964 1.00 69.31 148 PRO A N 1
ATOM 1143 C CA . PRO A 1 148 ? 28.329 -3.620 -93.091 1.00 69.31 148 PRO A CA 1
ATOM 1144 C C . PRO A 1 148 ? 27.416 -3.007 -94.158 1.00 69.31 148 PRO A C 1
ATOM 1146 O O . PRO A 1 148 ? 26.406 -3.586 -94.556 1.00 69.31 148 PRO A O 1
ATOM 1149 N N . ASN A 1 149 ? 27.820 -1.828 -94.625 1.00 60.22 149 ASN A N 1
ATOM 1150 C CA . ASN A 1 149 ? 27.241 -1.113 -95.755 1.00 60.22 149 ASN A CA 1
ATOM 1151 C C . ASN A 1 149 ? 27.759 -1.713 -97.079 1.00 60.22 149 ASN A C 1
ATOM 1153 O O . ASN A 1 149 ? 28.906 -2.154 -97.146 1.00 60.22 149 ASN A O 1
ATOM 1157 N N . GLY A 1 150 ? 26.900 -1.755 -98.098 1.00 56.44 150 GLY A N 1
ATOM 1158 C CA . GLY A 1 150 ? 27.088 -2.545 -99.316 1.00 56.44 150 GLY A CA 1
ATOM 1159 C C . GLY A 1 150 ? 28.151 -2.080 -100.318 1.00 56.44 150 GLY A C 1
ATOM 1160 O O . GLY A 1 150 ? 28.614 -0.939 -100.300 1.00 56.44 150 GLY A O 1
ATOM 1161 N N . GLN A 1 151 ? 28.463 -3.006 -101.229 1.00 45.41 151 GLN A N 1
ATOM 1162 C CA . GLN A 1 151 ? 28.592 -2.825 -102.679 1.00 45.41 151 GLN A CA 1
ATOM 1163 C C . GLN A 1 151 ? 28.483 -4.191 -103.362 1.00 45.41 151 GLN A C 1
ATOM 1165 O O . GLN A 1 151 ? 28.988 -5.173 -102.773 1.00 45.41 151 GLN A O 1
#